Protein AF-X1TEZ3-F1 (afdb_monomer)

Structure (mmCIF, N/CA/C/O backbone):
data_AF-X1TEZ3-F1
#
_entry.id   AF-X1TEZ3-F1
#
loop_
_atom_site.group_PDB
_atom_site.id
_atom_site.type_symbol
_atom_site.label_atom_id
_atom_site.label_alt_id
_atom_site.label_comp_id
_atom_site.label_asym_id
_atom_site.label_entity_id
_atom_site.label_seq_id
_atom_site.pdbx_PDB_ins_code
_atom_site.Cartn_x
_atom_site.Cartn_y
_atom_site.Cartn_z
_atom_site.occupancy
_atom_site.B_iso_or_equiv
_atom_site.auth_seq_id
_atom_site.auth_comp_id
_atom_site.auth_asym_id
_atom_site.auth_atom_id
_atom_site.pdbx_PDB_model_num
ATOM 1 N N . VAL A 1 1 ? 23.294 18.735 -3.664 1.00 48.38 1 VAL A N 1
ATOM 2 C CA . VAL A 1 1 ? 22.226 18.093 -2.854 1.00 48.38 1 VAL A CA 1
ATOM 3 C C . VAL A 1 1 ? 21.000 17.880 -3.742 1.00 48.38 1 VAL A C 1
ATOM 5 O O . VAL A 1 1 ? 19.938 18.431 -3.508 1.00 48.38 1 VAL A O 1
ATOM 8 N N . THR A 1 2 ? 21.175 17.142 -4.838 1.00 45.38 2 THR A N 1
ATOM 9 C CA . THR A 1 2 ? 20.219 17.129 -5.967 1.00 45.38 2 THR A CA 1
ATOM 10 C C . THR A 1 2 ? 19.923 15.716 -6.470 1.00 45.38 2 THR A C 1
ATOM 12 O O . THR A 1 2 ? 18.931 15.515 -7.156 1.00 45.38 2 THR A O 1
ATOM 15 N N . ALA A 1 3 ? 20.740 14.729 -6.088 1.00 38.91 3 ALA A N 1
ATOM 16 C CA . ALA A 1 3 ? 20.562 13.334 -6.480 1.00 38.91 3 ALA A CA 1
ATOM 17 C C . ALA A 1 3 ? 19.466 12.624 -5.662 1.00 38.91 3 ALA A C 1
ATOM 19 O O . ALA A 1 3 ? 18.687 11.870 -6.234 1.00 38.91 3 ALA A O 1
ATOM 20 N N . ASP A 1 4 ? 19.325 12.922 -4.364 1.00 45.62 4 ASP A N 1
ATOM 21 C CA . ASP A 1 4 ? 18.337 12.249 -3.501 1.00 45.62 4 ASP A CA 1
ATOM 22 C C . ASP A 1 4 ? 16.882 12.527 -3.907 1.00 45.62 4 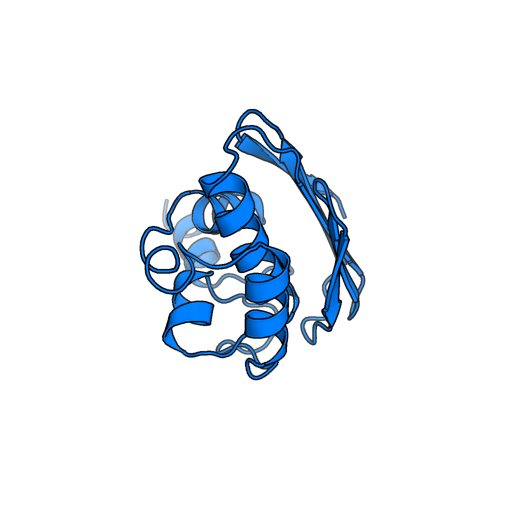ASP A C 1
ATOM 24 O O . ASP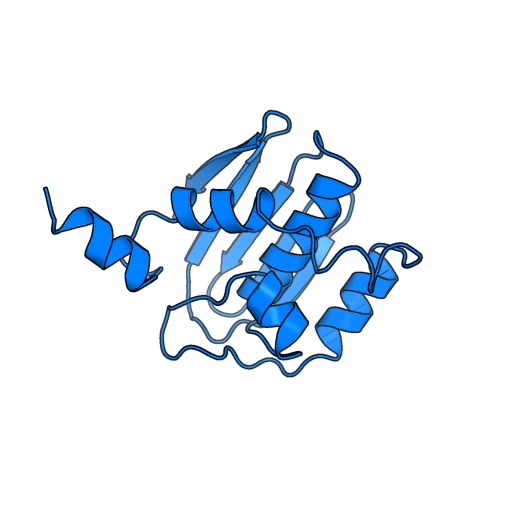 A 1 4 ? 16.037 11.638 -3.849 1.00 45.62 4 ASP A O 1
ATOM 28 N N . LEU A 1 5 ? 16.579 13.734 -4.397 1.00 46.03 5 LEU A N 1
ATOM 29 C CA . LEU A 1 5 ? 15.232 14.108 -4.856 1.00 46.03 5 LEU A CA 1
ATOM 30 C C . LEU A 1 5 ? 14.811 13.370 -6.140 1.00 46.03 5 LEU A C 1
ATOM 32 O O . LEU A 1 5 ? 13.621 13.122 -6.336 1.00 46.03 5 LEU A O 1
ATOM 36 N N . ALA A 1 6 ? 15.768 12.977 -6.989 1.00 45.66 6 ALA A N 1
ATOM 37 C CA . ALA A 1 6 ? 15.490 12.266 -8.238 1.00 45.66 6 ALA A CA 1
ATOM 38 C C . ALA A 1 6 ? 15.042 10.812 -7.995 1.00 45.66 6 ALA A C 1
ATOM 40 O O . ALA A 1 6 ? 14.150 10.320 -8.688 1.00 45.66 6 ALA A O 1
ATOM 41 N N . PHE A 1 7 ? 15.579 10.145 -6.965 1.00 45.88 7 PHE A N 1
ATOM 42 C CA . PHE A 1 7 ? 15.159 8.788 -6.591 1.00 45.88 7 PHE A CA 1
ATOM 43 C C . PHE A 1 7 ? 13.740 8.759 -6.001 1.00 45.88 7 PHE A C 1
ATOM 45 O O . PHE A 1 7 ? 12.961 7.859 -6.322 1.00 45.88 7 PHE A O 1
ATOM 52 N N . TYR A 1 8 ? 13.357 9.782 -5.225 1.00 49.09 8 TYR A N 1
ATOM 53 C CA . TYR A 1 8 ? 11.986 9.922 -4.714 1.00 49.09 8 TYR A CA 1
ATOM 54 C C . TYR A 1 8 ? 10.952 10.162 -5.819 1.00 49.09 8 TYR A C 1
ATOM 56 O O . TYR A 1 8 ? 9.819 9.692 -5.709 1.00 49.09 8 TYR A O 1
ATOM 64 N N . ALA A 1 9 ? 11.336 10.853 -6.895 1.00 52.59 9 ALA A N 1
ATOM 65 C CA . ALA A 1 9 ? 10.467 11.061 -8.050 1.00 52.59 9 ALA A CA 1
ATOM 66 C C . ALA A 1 9 ? 10.280 9.778 -8.878 1.00 52.59 9 ALA A C 1
ATOM 68 O O . ALA A 1 9 ? 9.203 9.548 -9.433 1.00 52.59 9 ALA A O 1
ATOM 69 N N . TYR A 1 10 ? 11.305 8.921 -8.943 1.00 58.75 10 TYR A N 1
ATOM 70 C CA . TYR A 1 10 ? 11.254 7.723 -9.777 1.00 58.75 10 TYR A CA 1
ATOM 71 C C . TYR A 1 10 ? 10.468 6.566 -9.140 1.00 58.75 10 TYR A C 1
ATOM 73 O O . TYR A 1 10 ? 9.891 5.770 -9.874 1.00 58.75 10 TYR A O 1
ATOM 81 N N . ARG A 1 11 ? 10.338 6.512 -7.803 1.00 68.12 11 ARG A N 1
ATOM 82 C CA . ARG A 1 11 ? 9.553 5.492 -7.068 1.00 68.12 11 ARG A CA 1
ATOM 83 C C . ARG A 1 11 ? 9.925 4.041 -7.409 1.00 68.12 11 ARG A C 1
ATOM 85 O O . ARG A 1 11 ? 9.057 3.179 -7.370 1.00 68.12 11 ARG A O 1
ATOM 92 N N . ASP A 1 12 ? 11.173 3.749 -7.769 1.00 79.81 12 ASP A N 1
ATOM 93 C CA . ASP A 1 12 ? 11.586 2.355 -7.962 1.00 79.81 12 ASP A CA 1
ATOM 94 C C . ASP A 1 12 ? 11.733 1.655 -6.609 1.00 79.81 12 ASP A C 1
ATOM 96 O O . ASP A 1 12 ? 12.752 1.765 -5.919 1.00 79.81 12 ASP A O 1
ATOM 100 N N . MET A 1 13 ? 10.691 0.913 -6.248 1.00 87.38 13 MET A N 1
ATOM 101 C CA . MET A 1 13 ? 10.592 0.232 -4.966 1.00 87.38 13 MET A CA 1
ATOM 102 C C . MET A 1 13 ? 11.562 -0.952 -4.850 1.00 87.38 13 MET A C 1
ATOM 104 O O . MET A 1 13 ? 11.688 -1.533 -3.774 1.00 87.38 13 MET A O 1
ATOM 108 N N . GLN A 1 14 ? 12.274 -1.336 -5.912 1.00 85.81 14 GLN A N 1
ATOM 109 C CA . GLN A 1 14 ? 13.332 -2.335 -5.789 1.00 85.81 14 GLN A CA 1
ATOM 110 C C . GLN A 1 14 ? 14.573 -1.781 -5.088 1.00 85.81 14 GLN A C 1
ATOM 112 O O . GLN A 1 14 ? 15.214 -2.501 -4.326 1.00 85.81 14 GLN A O 1
ATOM 117 N N . SER A 1 15 ? 14.927 -0.528 -5.368 1.00 82.50 15 SER A N 1
ATOM 118 C CA . SER A 1 15 ? 16.214 0.052 -4.974 1.00 82.50 15 SER A CA 1
ATOM 119 C C . SER A 1 15 ? 16.101 1.186 -3.959 1.00 82.50 15 SER A C 1
ATOM 121 O O . SER A 1 15 ? 17.116 1.581 -3.390 1.00 82.50 15 SER A O 1
ATOM 123 N N . CYS A 1 16 ? 14.906 1.746 -3.746 1.00 83.50 16 CYS A N 1
ATOM 124 C CA . CYS A 1 16 ? 14.719 2.878 -2.842 1.00 83.50 16 CYS A CA 1
ATOM 125 C C . CYS A 1 16 ? 14.264 2.464 -1.435 1.00 83.50 16 CYS A C 1
ATOM 127 O O . CYS A 1 16 ? 13.729 1.380 -1.203 1.00 83.50 16 CYS A O 1
ATOM 129 N N . ASP A 1 17 ? 14.426 3.386 -0.488 1.00 88.50 17 ASP A N 1
ATOM 130 C CA . ASP A 1 17 ? 13.773 3.304 0.814 1.00 88.50 17 ASP A CA 1
ATOM 131 C C . ASP A 1 17 ? 12.258 3.514 0.653 1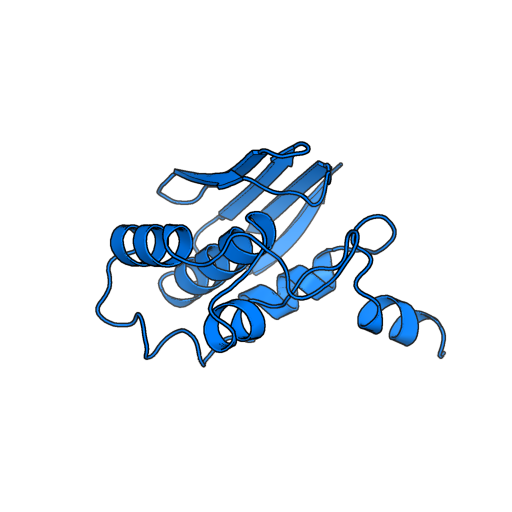.00 88.50 17 ASP A C 1
ATOM 133 O O . ASP A 1 17 ? 11.813 4.521 0.099 1.00 88.50 17 ASP A O 1
ATOM 137 N N . TRP A 1 18 ? 11.456 2.566 1.138 1.00 93.19 18 TRP A N 1
ATOM 138 C CA . TRP A 1 18 ? 9.996 2.623 1.043 1.00 93.19 18 TRP A CA 1
ATOM 139 C C . TRP A 1 18 ? 9.385 3.604 2.045 1.00 93.19 18 TRP A C 1
ATOM 141 O O . TRP A 1 18 ? 8.267 4.076 1.828 1.00 93.19 18 TRP A O 1
ATOM 151 N N . ARG A 1 19 ? 10.077 3.915 3.151 1.00 93.31 19 ARG A N 1
ATOM 152 C CA . ARG A 1 19 ? 9.496 4.671 4.274 1.00 93.31 19 ARG A CA 1
ATOM 153 C C . ARG A 1 19 ? 8.921 6.024 3.839 1.00 93.31 19 ARG A C 1
ATOM 155 O O . ARG A 1 19 ? 7.796 6.317 4.246 1.00 93.31 19 ARG A O 1
ATOM 162 N N . PRO A 1 20 ? 9.585 6.827 2.982 1.00 89.94 20 PRO A N 1
ATOM 163 C CA . PRO A 1 20 ? 9.021 8.102 2.536 1.00 89.94 20 PRO A CA 1
ATOM 164 C C . PRO A 1 20 ? 7.778 7.940 1.653 1.00 89.94 20 PRO A C 1
ATOM 166 O O . PRO A 1 20 ? 6.831 8.713 1.799 1.00 89.94 20 PRO A O 1
ATOM 169 N N . PHE A 1 21 ? 7.737 6.910 0.798 1.00 91.00 21 PHE A N 1
ATOM 170 C CA . PHE A 1 21 ? 6.552 6.579 -0.001 1.00 91.00 21 PHE A CA 1
ATOM 171 C C . PHE A 1 21 ? 5.372 6.191 0.896 1.00 91.00 21 PHE A C 1
ATOM 173 O O . PHE A 1 21 ? 4.281 6.736 0.742 1.00 91.00 21 PHE A O 1
ATOM 180 N N . ILE A 1 22 ? 5.600 5.281 1.850 1.00 92.75 22 ILE A N 1
ATOM 181 C CA . ILE A 1 22 ? 4.562 4.768 2.755 1.00 92.75 22 ILE A CA 1
ATOM 182 C C . ILE A 1 22 ? 4.028 5.894 3.637 1.00 92.75 22 ILE A C 1
ATOM 184 O O . ILE A 1 22 ? 2.818 6.032 3.804 1.00 92.75 22 ILE A O 1
ATOM 188 N N . LYS A 1 23 ? 4.927 6.728 4.172 1.00 90.06 23 LYS A N 1
ATOM 189 C CA . LYS A 1 23 ? 4.547 7.894 4.967 1.00 90.06 23 LYS A CA 1
ATOM 190 C C . LYS A 1 23 ? 3.627 8.817 4.167 1.00 90.06 23 LYS A C 1
ATOM 192 O O . LYS A 1 23 ? 2.562 9.177 4.654 1.00 90.06 23 LYS A O 1
ATOM 197 N N . ALA A 1 24 ? 3.984 9.130 2.919 1.00 89.31 24 ALA A N 1
ATOM 198 C CA . ALA A 1 24 ? 3.127 9.925 2.043 1.00 89.31 24 ALA A CA 1
ATOM 199 C C . ALA A 1 24 ? 1.766 9.251 1.785 1.00 89.31 24 ALA A C 1
ATOM 201 O O . ALA A 1 24 ? 0.740 9.913 1.931 1.00 89.31 24 ALA A O 1
ATOM 202 N N .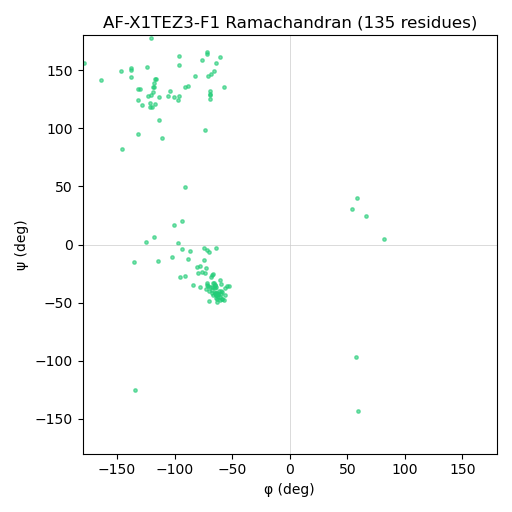 ALA A 1 25 ? 1.749 7.948 1.488 1.00 89.50 25 ALA A N 1
ATOM 203 C CA . ALA A 1 25 ? 0.527 7.199 1.193 1.00 89.50 25 ALA A CA 1
ATOM 204 C C . ALA A 1 25 ? -0.471 7.214 2.361 1.00 89.50 25 ALA A C 1
ATOM 206 O O . ALA A 1 25 ? -1.677 7.368 2.156 1.00 89.50 25 ALA A O 1
ATOM 207 N N . VAL A 1 26 ? 0.033 7.094 3.590 1.00 85.81 26 VAL A N 1
ATOM 208 C CA . VAL A 1 26 ? -0.788 7.034 4.805 1.00 85.81 26 VAL A CA 1
ATOM 209 C C . VAL A 1 26 ? -1.183 8.424 5.315 1.00 85.81 26 VAL A C 1
ATOM 211 O O . VAL A 1 26 ? -2.283 8.576 5.841 1.00 85.81 26 VAL A O 1
ATOM 214 N N . GLU A 1 27 ? -0.325 9.440 5.174 1.00 80.56 27 GLU A N 1
ATOM 215 C CA . GLU A 1 27 ? -0.559 10.775 5.752 1.00 80.56 27 GLU A CA 1
ATOM 216 C C . GLU A 1 27 ? -1.291 11.755 4.818 1.00 80.56 27 GLU A C 1
ATOM 218 O O . GLU A 1 27 ? -1.947 12.673 5.309 1.00 80.56 27 GLU A O 1
ATOM 223 N N . ARG A 1 28 ? -1.181 11.618 3.487 1.00 68.25 28 ARG A N 1
ATOM 224 C CA . ARG A 1 28 ? -1.568 12.687 2.537 1.00 68.25 28 ARG A CA 1
ATOM 225 C C . ARG A 1 28 ? -2.936 12.543 1.856 1.00 68.25 28 ARG A C 1
ATOM 227 O O . ARG A 1 28 ? -3.167 13.245 0.878 1.00 68.25 28 ARG A O 1
ATOM 234 N N . ASN A 1 29 ? -3.862 11.707 2.335 1.00 62.84 29 ASN A N 1
ATOM 235 C CA . ASN A 1 29 ? -5.083 11.388 1.571 1.00 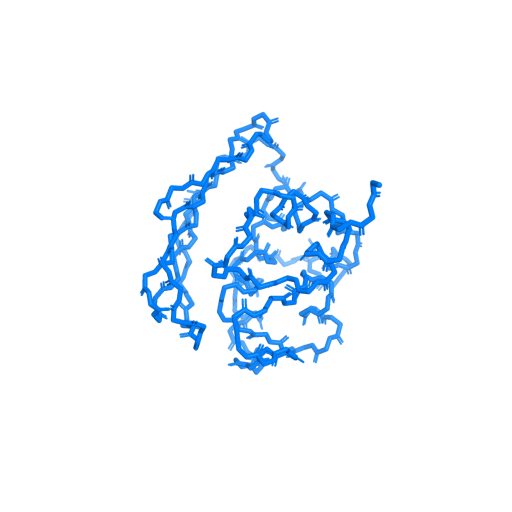62.84 29 ASN A CA 1
ATOM 236 C C . ASN A 1 29 ? -6.414 11.935 2.131 1.00 62.84 29 ASN A C 1
ATOM 238 O O . ASN A 1 29 ? -7.098 11.237 2.879 1.00 62.84 29 ASN A O 1
ATOM 242 N N . PRO A 1 30 ? -6.851 13.141 1.705 1.00 55.38 30 PRO A N 1
ATOM 243 C CA . PRO A 1 30 ? -8.208 13.641 1.938 1.00 55.38 30 PRO A CA 1
ATOM 244 C C . PRO A 1 30 ? -9.213 13.366 0.795 1.00 55.38 30 PRO A C 1
ATOM 246 O O . PRO A 1 30 ? -10.388 13.678 0.964 1.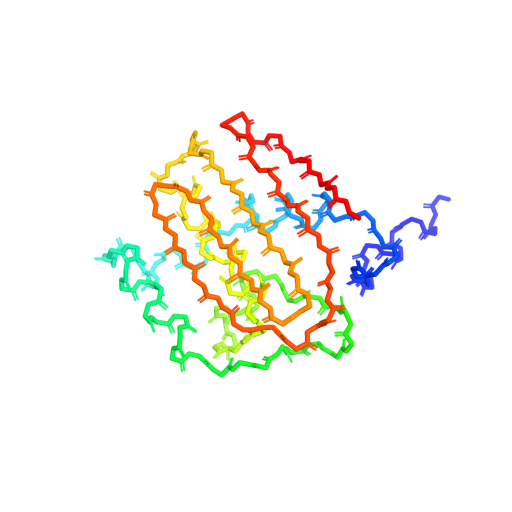00 55.38 30 PRO A O 1
ATOM 249 N N . VAL A 1 31 ? -8.818 12.779 -0.346 1.00 53.03 31 VAL A N 1
ATOM 250 C CA . VAL A 1 31 ? -9.714 12.667 -1.527 1.00 53.03 31 VAL A CA 1
ATOM 251 C C . VAL A 1 31 ? -10.462 11.326 -1.617 1.00 53.03 31 VAL A C 1
ATOM 253 O O . VAL A 1 31 ? -11.599 11.290 -2.079 1.00 53.03 31 VAL A O 1
ATOM 256 N N . SER A 1 32 ? -9.918 10.229 -1.079 1.00 51.94 32 SER A N 1
ATOM 257 C CA . SER A 1 32 ? -10.609 8.924 -1.045 1.00 51.94 32 SER A CA 1
ATOM 258 C C . SER A 1 32 ? -11.733 8.842 -0.002 1.00 51.94 32 SER A C 1
ATOM 260 O O . SER A 1 32 ? -12.570 7.948 -0.068 1.00 51.94 32 SER A O 1
ATOM 262 N N . VAL A 1 33 ? -11.792 9.801 0.924 1.00 56.31 33 VAL A N 1
ATOM 263 C CA . VAL A 1 33 ? -12.681 9.810 2.098 1.00 56.31 33 VAL A CA 1
ATOM 264 C C . VAL A 1 33 ? -14.135 10.011 1.704 1.00 56.31 33 VAL A C 1
ATOM 266 O O . VAL A 1 33 ? -14.984 9.237 2.120 1.00 56.31 33 VAL A O 1
ATOM 269 N N . GLN A 1 34 ? -14.434 10.999 0.855 1.00 61.78 34 GLN A N 1
ATOM 270 C CA . GLN A 1 34 ? -15.822 11.343 0.521 1.00 61.78 34 GLN A CA 1
ATOM 271 C C . GLN A 1 34 ? -16.530 10.228 -0.259 1.00 61.78 34 GLN A C 1
ATOM 273 O O . GLN A 1 34 ? -17.722 10.006 -0.069 1.00 61.78 34 GLN A O 1
ATOM 278 N N . MET A 1 35 ? -15.798 9.486 -1.097 1.00 62.94 35 MET A N 1
ATOM 279 C CA . MET A 1 35 ? -16.355 8.364 -1.863 1.00 62.94 35 MET A CA 1
ATOM 280 C C . MET A 1 35 ? -16.658 7.128 -1.006 1.00 62.94 35 MET A C 1
ATOM 282 O O . MET A 1 35 ? -17.441 6.265 -1.416 1.00 62.94 35 MET A O 1
ATOM 286 N N . VAL A 1 36 ? -16.035 7.020 0.171 1.00 69.62 36 VAL A N 1
ATOM 287 C CA . VAL A 1 36 ? -16.117 5.826 1.020 1.00 69.62 36 VAL A CA 1
ATOM 288 C C . VAL A 1 36 ? -16.588 6.102 2.442 1.00 69.62 36 VAL A C 1
ATOM 290 O O . VAL A 1 36 ? -16.657 5.160 3.223 1.00 69.62 36 VAL A O 1
ATOM 293 N N . ASP A 1 37 ? -16.931 7.339 2.797 1.00 72.88 37 ASP A N 1
ATOM 294 C CA . ASP A 1 37 ? -17.205 7.753 4.181 1.00 72.88 37 ASP A CA 1
ATOM 295 C C . ASP A 1 37 ? -18.315 6.916 4.842 1.00 72.88 37 ASP A C 1
ATOM 297 O O . ASP A 1 37 ? -18.199 6.497 5.990 1.00 72.88 37 ASP A O 1
ATOM 301 N N . SER A 1 38 ? -19.341 6.549 4.067 1.00 79.62 38 SER A N 1
ATOM 302 C CA . SER A 1 38 ? -20.454 5.696 4.502 1.00 79.62 38 SER A CA 1
ATOM 303 C C . SER A 1 38 ? -20.209 4.186 4.365 1.00 79.62 38 SER A C 1
ATOM 305 O O . SER A 1 38 ? -21.043 3.394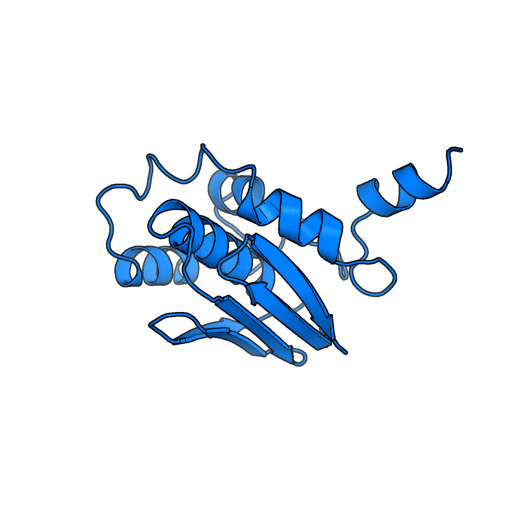 4.799 1.00 79.62 38 SER A O 1
ATOM 307 N N . LYS A 1 39 ? -19.090 3.761 3.765 1.00 87.88 39 LYS A N 1
ATOM 308 C CA . LYS A 1 39 ? -18.769 2.348 3.511 1.00 87.88 39 LYS A CA 1
ATOM 309 C C . LYS A 1 39 ? -18.028 1.728 4.693 1.00 87.88 39 LYS A C 1
ATOM 311 O O . LYS A 1 39 ? -17.048 2.286 5.187 1.00 87.88 39 LYS A O 1
ATOM 316 N N . SER A 1 40 ? -18.398 0.519 5.091 1.00 93.06 40 SER A N 1
ATOM 317 C CA . SER A 1 40 ? -17.579 -0.350 5.946 1.00 93.06 40 SER A CA 1
ATOM 318 C C . SER A 1 40 ? -16.236 -0.695 5.281 1.00 93.06 40 SER A C 1
ATOM 320 O O . SER A 1 40 ? -16.083 -0.575 4.065 1.00 93.06 40 SER A O 1
ATOM 322 N N . LEU A 1 41 ? -15.244 -1.141 6.062 1.00 93.44 41 LEU A N 1
ATOM 323 C CA . LEU A 1 41 ? -13.953 -1.566 5.496 1.00 93.44 41 LEU A CA 1
ATOM 324 C C . LEU A 1 41 ? -14.111 -2.723 4.496 1.00 93.44 41 LEU A C 1
ATOM 326 O O . LEU A 1 41 ? -13.428 -2.737 3.479 1.00 93.44 41 LEU A O 1
ATOM 330 N N . GLU A 1 42 ? -15.069 -3.624 4.723 1.00 95.31 42 GLU A N 1
ATOM 331 C CA . GLU A 1 42 ? -15.396 -4.709 3.790 1.00 95.31 42 GLU A CA 1
ATOM 332 C C . GLU A 1 42 ? -15.978 -4.202 2.466 1.00 95.31 42 GLU A C 1
ATOM 334 O O . GLU A 1 42 ? -15.710 -4.754 1.401 1.00 95.31 42 GLU A O 1
ATOM 339 N N . GLU A 1 43 ? -16.786 -3.144 2.502 1.00 95.25 43 GLU A N 1
ATOM 340 C CA . GLU A 1 43 ? -17.305 -2.514 1.285 1.00 95.25 43 GLU A CA 1
ATOM 341 C C . GLU A 1 43 ? -16.217 -1.757 0.524 1.00 95.25 43 GLU A C 1
ATOM 343 O O . GLU A 1 43 ? -16.214 -1.775 -0.706 1.00 95.25 43 GLU A O 1
ATOM 348 N N . VAL A 1 44 ? -15.277 -1.129 1.237 1.00 94.31 44 VAL A N 1
ATOM 349 C CA . VAL A 1 44 ? -14.081 -0.530 0.628 1.00 94.31 44 VAL A CA 1
ATOM 350 C C . VAL A 1 44 ? -13.223 -1.609 -0.021 1.00 94.31 44 VAL A C 1
ATOM 352 O O . VAL A 1 44 ? -12.831 -1.456 -1.173 1.00 94.31 44 VAL A O 1
ATOM 355 N N . TYR A 1 45 ? -12.969 -2.719 0.672 1.00 96.94 45 TYR A N 1
ATOM 356 C CA . TYR A 1 45 ? -12.202 -3.832 0.123 1.00 96.94 45 TYR A CA 1
ATOM 357 C C . TYR A 1 45 ? -12.850 -4.399 -1.146 1.00 96.94 45 TYR A C 1
ATOM 359 O O . TYR A 1 45 ? -12.182 -4.518 -2.173 1.00 96.94 45 TYR A O 1
ATOM 367 N N . ARG A 1 46 ? -14.168 -4.641 -1.127 1.00 96.75 46 ARG A N 1
ATOM 368 C CA . ARG A 1 46 ? -14.924 -5.071 -2.316 1.00 96.75 46 ARG A CA 1
ATOM 369 C C . ARG A 1 46 ? -14.829 -4.074 -3.470 1.00 96.75 46 ARG A C 1
ATOM 371 O O . ARG A 1 46 ? -14.652 -4.486 -4.611 1.00 96.75 46 ARG A O 1
ATOM 378 N N . TRP A 1 47 ? -14.901 -2.776 -3.188 1.00 94.31 47 TRP A N 1
ATOM 379 C CA . TRP A 1 47 ? -14.709 -1.737 -4.201 1.00 94.31 47 TRP A CA 1
ATOM 380 C C . TRP A 1 47 ? -13.300 -1.778 -4.818 1.00 94.31 47 TRP A C 1
ATOM 382 O O . TRP A 1 47 ? -13.165 -1.728 -6.039 1.00 94.31 47 TRP A O 1
ATOM 392 N N . LEU A 1 48 ? -12.253 -1.972 -4.011 1.00 95.50 48 LEU A N 1
ATOM 393 C CA . LEU A 1 48 ? -10.876 -2.127 -4.503 1.00 95.50 48 LEU A CA 1
ATOM 394 C C . LEU A 1 48 ? -10.688 -3.395 -5.352 1.00 95.50 48 LEU A C 1
ATOM 396 O O . LEU A 1 48 ? -9.921 -3.390 -6.318 1.00 95.50 48 LEU A O 1
ATOM 400 N N . GLN A 1 49 ? -11.391 -4.481 -5.022 1.00 97.06 49 GLN A N 1
ATOM 401 C CA . GLN A 1 49 ? -11.375 -5.708 -5.823 1.00 97.06 49 GLN A CA 1
ATOM 402 C C . GLN A 1 49 ? -12.041 -5.535 -7.195 1.00 97.06 49 GLN A C 1
ATOM 404 O O . GLN A 1 49 ? -11.676 -6.239 -8.131 1.00 97.06 49 GLN A O 1
ATOM 409 N N . GLN A 1 50 ? -12.983 -4.598 -7.329 1.00 96.19 50 GLN A N 1
ATOM 410 C CA . GLN A 1 50 ? -13.664 -4.303 -8.595 1.00 96.19 50 GLN A CA 1
ATOM 411 C C . GLN A 1 50 ? -12.849 -3.403 -9.533 1.00 96.19 50 GLN A C 1
ATOM 413 O O . GLN A 1 50 ? -13.117 -3.379 -10.732 1.00 96.19 50 GLN A O 1
ATOM 418 N N . MET A 1 51 ? -11.860 -2.669 -9.016 1.00 95.44 51 MET A N 1
ATOM 419 C CA . MET A 1 51 ? -10.943 -1.883 -9.844 1.00 95.44 51 MET A CA 1
ATOM 420 C C . MET A 1 51 ? -10.076 -2.783 -10.719 1.00 95.44 51 MET A C 1
ATOM 422 O O . MET A 1 51 ? -9.655 -3.861 -10.289 1.00 95.44 51 MET A O 1
ATOM 426 N N . GLN A 1 52 ? -9.684 -2.287 -11.891 1.00 95.94 52 GLN A N 1
ATOM 427 C CA . GLN A 1 52 ? -8.693 -2.968 -12.717 1.00 95.94 52 GLN A CA 1
ATOM 428 C C . GLN A 1 52 ? -7.387 -3.171 -11.921 1.00 95.94 52 GLN A C 1
ATOM 430 O O . GLN A 1 52 ? -6.942 -2.299 -11.172 1.00 95.94 52 GLN A O 1
ATOM 435 N N . SER A 1 53 ? -6.804 -4.367 -12.020 1.00 95.88 53 SER A N 1
ATOM 436 C CA . SER A 1 53 ? -5.594 -4.755 -11.276 1.00 95.88 53 SER A CA 1
ATOM 437 C C . SER A 1 53 ? -4.322 -4.443 -12.063 1.00 95.88 53 SER A C 1
ATOM 439 O O . SER A 1 53 ? -3.475 -5.308 -12.263 1.00 95.88 53 SER A O 1
ATOM 441 N N . VAL A 1 54 ? -4.230 -3.215 -12.576 1.00 96.31 54 VAL A N 1
ATOM 442 C CA . VAL A 1 54 ? -3.099 -2.735 -13.376 1.00 96.31 54 VAL A CA 1
ATOM 443 C C . VAL A 1 54 ? -2.664 -1.379 -12.834 1.00 96.31 54 VAL A C 1
ATOM 445 O O . VAL A 1 54 ? -3.467 -0.454 -12.731 1.00 96.31 54 VAL A O 1
ATOM 448 N N . SER A 1 55 ? -1.391 -1.259 -12.470 1.00 96.75 55 SER A N 1
ATOM 449 C CA . SER A 1 55 ? -0.806 0.026 -12.083 1.00 96.75 55 SER A CA 1
ATOM 450 C C . SER A 1 55 ? -0.714 0.956 -13.291 1.00 96.75 55 SER A C 1
ATOM 452 O O . SER A 1 55 ? -0.425 0.510 -14.399 1.00 96.75 55 SER A O 1
ATOM 454 N N . ILE A 1 56 ? -0.877 2.260 -13.067 1.00 95.38 56 ILE A N 1
ATOM 455 C CA . ILE A 1 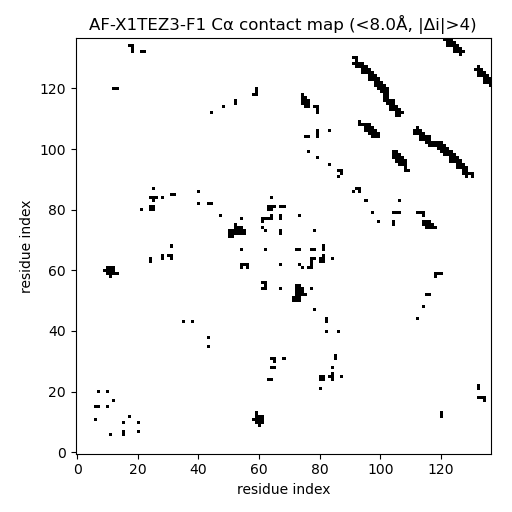56 ? -0.588 3.292 -14.080 1.00 95.38 56 ILE A CA 1
ATOM 456 C C . ILE A 1 56 ? 0.920 3.478 -14.329 1.00 95.38 56 ILE A C 1
ATOM 458 O O . ILE A 1 56 ? 1.316 4.266 -15.186 1.00 95.38 56 ILE A O 1
ATOM 462 N N . TYR A 1 57 ? 1.764 2.786 -13.559 1.00 93.69 57 TYR A N 1
ATOM 463 C CA . TYR A 1 57 ? 3.209 2.802 -13.700 1.00 93.69 57 TYR A CA 1
ATOM 464 C C . TYR A 1 57 ? 3.750 1.415 -14.047 1.00 93.69 57 TYR A C 1
ATOM 466 O O . TYR A 1 57 ? 3.432 0.415 -13.395 1.00 93.69 57 TYR A O 1
ATOM 474 N N . ASP A 1 58 ? 4.666 1.383 -15.011 1.00 89.94 58 ASP A N 1
ATOM 475 C CA . ASP A 1 58 ? 5.413 0.183 -15.373 1.00 89.94 58 ASP A CA 1
ATOM 476 C C . ASP A 1 58 ? 6.455 -0.213 -14.317 1.00 89.94 58 ASP A C 1
ATOM 478 O O . ASP A 1 58 ? 6.860 0.567 -13.444 1.00 89.94 58 ASP A O 1
ATOM 482 N N . GLY A 1 59 ? 6.925 -1.458 -14.423 1.00 91.31 59 GLY A N 1
ATOM 483 C CA . GLY A 1 59 ? 7.970 -2.004 -13.565 1.00 91.31 59 GLY A CA 1
ATOM 484 C C . GLY A 1 59 ? 7.576 -1.981 -12.090 1.00 91.31 59 GLY A C 1
ATOM 485 O O . GLY A 1 59 ? 6.417 -2.191 -11.734 1.00 91.31 59 GLY A O 1
ATOM 486 N N . LYS A 1 60 ? 8.549 -1.706 -11.219 1.00 93.62 60 LYS A N 1
ATOM 487 C CA . LYS A 1 60 ? 8.398 -1.749 -9.754 1.00 93.62 60 LYS A CA 1
ATOM 488 C C . LYS A 1 60 ? 8.030 -0.406 -9.131 1.00 93.62 60 LYS A C 1
ATOM 490 O O . LYS A 1 60 ? 8.214 -0.198 -7.935 1.00 93.62 60 LYS A O 1
ATOM 495 N N . ARG A 1 61 ? 7.497 0.501 -9.947 1.00 93.69 61 ARG A N 1
ATOM 496 C CA . ARG A 1 61 ? 6.981 1.794 -9.505 1.00 93.69 61 ARG A CA 1
ATOM 497 C C . ARG A 1 61 ? 5.569 1.648 -8.963 1.00 93.69 61 ARG A C 1
ATOM 499 O O . ARG A 1 61 ? 4.813 0.831 -9.482 1.00 93.69 61 ARG A O 1
ATOM 506 N N . LEU A 1 62 ? 5.223 2.430 -7.943 1.00 94.44 62 LEU A N 1
ATOM 507 C CA . LEU A 1 62 ? 3.896 2.399 -7.327 1.00 94.44 62 LEU A CA 1
ATOM 508 C C . LEU A 1 62 ? 3.163 3.734 -7.469 1.00 94.44 62 LEU A C 1
ATOM 510 O O . LEU A 1 62 ? 3.745 4.808 -7.269 1.00 94.44 62 LEU A O 1
ATOM 514 N N . ALA A 1 63 ? 1.872 3.651 -7.765 1.00 93.62 63 ALA A N 1
ATOM 515 C CA . ALA A 1 63 ? 0.913 4.736 -7.650 1.00 93.62 63 ALA A CA 1
ATOM 516 C C . ALA A 1 63 ? 0.617 5.046 -6.177 1.00 93.62 63 ALA A C 1
ATOM 518 O O . ALA A 1 63 ? 0.607 4.155 -5.324 1.00 93.62 63 ALA A O 1
ATOM 519 N N . GLN A 1 64 ? 0.398 6.323 -5.871 1.00 92.75 64 GLN A N 1
ATOM 520 C CA . GLN A 1 64 ? -0.096 6.752 -4.567 1.00 92.75 64 GLN A CA 1
ATOM 521 C C . GLN A 1 64 ? -1.605 6.472 -4.460 1.00 92.75 64 GLN A C 1
ATOM 523 O O . GLN A 1 64 ? -2.280 6.319 -5.481 1.00 92.75 64 GLN A O 1
ATOM 528 N N . PRO A 1 65 ? -2.164 6.378 -3.241 1.00 93.00 65 PRO A N 1
ATOM 529 C CA . PRO A 1 65 ? -3.565 5.997 -3.082 1.00 93.00 65 PRO A CA 1
ATOM 530 C C . PRO A 1 65 ? -4.584 6.933 -3.750 1.00 93.00 65 PRO A C 1
ATOM 532 O O . PRO A 1 65 ? -5.637 6.468 -4.182 1.00 93.00 65 PRO A O 1
ATOM 535 N N . ASP A 1 66 ? -4.287 8.229 -3.857 1.00 89.38 66 ASP A N 1
ATOM 536 C CA . ASP A 1 66 ? -5.098 9.194 -4.605 1.00 89.38 66 ASP A CA 1
ATOM 537 C C . ASP A 1 66 ? -5.110 8.880 -6.101 1.00 89.38 66 ASP A C 1
ATOM 539 O O . ASP A 1 66 ? -6.168 8.913 -6.719 1.00 89.38 66 ASP A O 1
ATOM 543 N N . GLU A 1 67 ? -3.967 8.513 -6.682 1.00 91.88 67 GLU A N 1
ATOM 544 C CA . GLU A 1 67 ? -3.884 8.089 -8.083 1.00 91.88 67 GLU A CA 1
ATOM 545 C C . GLU A 1 67 ? -4.723 6.822 -8.316 1.00 91.88 67 GLU A C 1
ATOM 547 O O . GLU A 1 67 ? -5.520 6.782 -9.251 1.00 91.88 67 GLU A O 1
ATOM 552 N N . VAL A 1 68 ? -4.628 5.824 -7.428 1.00 93.62 68 VAL A N 1
ATOM 553 C CA . VAL A 1 68 ? -5.444 4.596 -7.515 1.00 93.62 68 VAL A CA 1
ATOM 554 C C . VAL A 1 68 ? -6.938 4.920 -7.480 1.00 93.62 68 VAL A C 1
ATOM 556 O O . VAL A 1 68 ? -7.706 4.423 -8.306 1.00 93.62 68 VAL A O 1
ATOM 559 N N . ALA A 1 69 ? -7.359 5.772 -6.541 1.00 91.12 69 ALA A N 1
ATOM 560 C CA . ALA A 1 69 ? -8.756 6.164 -6.398 1.00 91.12 69 ALA A CA 1
ATOM 561 C C . ALA A 1 69 ? -9.257 6.991 -7.597 1.00 91.12 69 ALA A C 1
ATOM 563 O O . ALA A 1 69 ? -10.351 6.733 -8.093 1.00 91.12 69 ALA A O 1
ATOM 564 N N . ASN A 1 70 ? -8.456 7.946 -8.080 1.00 90.06 70 ASN A N 1
ATOM 565 C CA . ASN A 1 70 ? -8.826 8.855 -9.166 1.00 90.06 70 ASN A CA 1
ATOM 566 C C . ASN A 1 70 ? -8.908 8.148 -10.524 1.00 90.06 70 ASN A C 1
ATOM 568 O O . ASN A 1 70 ? -9.813 8.436 -11.305 1.00 90.06 70 ASN A O 1
ATOM 572 N N . TYR A 1 71 ? -7.981 7.232 -10.814 1.00 93.00 71 TYR A N 1
ATOM 573 C CA . TYR A 1 71 ? -7.968 6.493 -12.080 1.00 93.00 71 TYR A CA 1
ATOM 574 C C . TYR A 1 71 ? -8.801 5.205 -12.039 1.00 93.00 71 TYR A C 1
ATOM 576 O O . TYR A 1 71 ? -9.063 4.620 -13.088 1.00 93.00 71 TYR A O 1
ATOM 584 N N . GLY A 1 72 ? -9.220 4.746 -10.854 1.00 93.50 72 GLY A N 1
ATOM 585 C CA . GLY A 1 72 ? -10.015 3.523 -10.700 1.00 93.50 72 GLY A CA 1
ATOM 586 C C . GLY A 1 72 ? -9.258 2.243 -11.075 1.00 93.50 72 GLY A C 1
ATOM 587 O O . GLY A 1 72 ? -9.874 1.239 -11.440 1.00 93.50 72 GLY A O 1
ATOM 588 N N . THR A 1 73 ? -7.927 2.273 -11.002 1.00 97.25 73 THR A N 1
ATOM 589 C CA . THR A 1 73 ? -7.041 1.152 -11.332 1.00 97.25 73 THR A CA 1
ATOM 590 C C . THR A 1 73 ? -5.805 1.176 -10.440 1.00 97.25 73 THR A C 1
ATOM 592 O O . THR A 1 73 ? -5.353 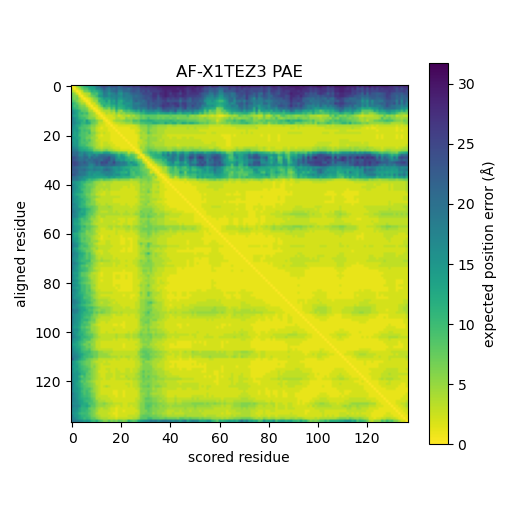2.240 -10.020 1.00 97.25 73 THR A O 1
ATOM 595 N N . GLY A 1 74 ? -5.247 0.005 -10.150 1.00 97.12 74 GLY A N 1
ATOM 596 C CA . GLY A 1 74 ? -3.997 -0.110 -9.407 1.00 97.12 74 GLY A CA 1
ATOM 597 C C . GLY A 1 74 ? -3.549 -1.553 -9.224 1.00 97.12 74 GLY A C 1
ATOM 598 O O . GLY A 1 74 ? -4.353 -2.483 -9.249 1.00 97.12 74 GLY A O 1
ATOM 599 N N . ASP A 1 75 ? -2.257 -1.750 -9.017 1.00 98.38 75 ASP A N 1
ATOM 600 C CA . ASP A 1 75 ? -1.707 -3.025 -8.566 1.00 98.38 75 ASP A CA 1
ATOM 601 C C . ASP A 1 75 ? -2.213 -3.386 -7.154 1.00 98.38 75 ASP A C 1
ATOM 603 O O . ASP A 1 75 ? -2.582 -2.512 -6.364 1.00 98.38 75 ASP A O 1
ATOM 607 N N . GLY A 1 76 ? -2.215 -4.676 -6.802 1.00 98.31 76 GLY A N 1
ATOM 608 C CA . GLY A 1 76 ? -2.646 -5.138 -5.481 1.00 98.31 76 GLY A CA 1
ATOM 609 C C . GLY A 1 76 ? -1.916 -4.480 -4.310 1.00 98.31 76 GLY A C 1
ATOM 610 O O . GLY A 1 76 ? -2.545 -4.181 -3.295 1.00 98.31 76 GLY A O 1
ATOM 611 N N . LEU A 1 77 ? -0.624 -4.175 -4.454 1.00 97.94 77 LEU A N 1
ATOM 612 C CA . LEU A 1 77 ? 0.131 -3.466 -3.421 1.00 97.94 77 LEU A CA 1
ATOM 613 C C . LEU A 1 77 ? -0.344 -2.016 -3.250 1.00 97.94 77 LEU A C 1
ATOM 615 O O . LEU A 1 77 ? -0.463 -1.516 -2.133 1.00 97.94 77 LEU A O 1
ATOM 619 N N . GLU A 1 78 ? -0.668 -1.345 -4.348 1.00 97.19 78 GLU A N 1
ATOM 620 C CA . GLU A 1 78 ? -1.170 0.032 -4.336 1.00 97.19 78 GLU A CA 1
ATOM 621 C C . GLU A 1 78 ? -2.565 0.087 -3.695 1.00 97.19 78 GLU A C 1
ATOM 623 O O . GLU A 1 78 ? -2.836 0.935 -2.840 1.00 97.19 78 GLU A O 1
ATOM 628 N N . LYS A 1 79 ? -3.424 -0.889 -4.024 1.00 97.56 79 LYS A N 1
ATOM 629 C CA . LYS A 1 79 ? -4.739 -1.083 -3.393 1.00 97.56 79 LYS A CA 1
ATOM 630 C C . LYS A 1 79 ? -4.617 -1.363 -1.893 1.00 97.56 79 LYS A C 1
ATOM 632 O O . LYS A 1 79 ? -5.390 -0.811 -1.108 1.00 97.56 79 LYS A O 1
ATOM 637 N N . ALA A 1 80 ? -3.633 -2.161 -1.474 1.00 97.69 80 ALA A N 1
ATOM 638 C CA . ALA A 1 80 ? -3.360 -2.399 -0.059 1.00 97.69 80 ALA A CA 1
ATOM 639 C C . ALA A 1 80 ? -2.957 -1.104 0.666 1.00 97.69 80 ALA A C 1
ATOM 641 O O . ALA A 1 80 ? -3.476 -0.828 1.747 1.00 97.69 80 ALA A O 1
ATOM 642 N N . PHE A 1 81 ? -2.106 -0.265 0.068 1.00 96.31 81 PHE A N 1
ATOM 643 C CA . PHE A 1 81 ? -1.758 1.035 0.653 1.00 96.31 81 PHE A CA 1
ATOM 644 C C . PHE A 1 81 ? -2.952 1.992 0.741 1.00 96.31 81 PHE A C 1
ATOM 646 O O . PHE A 1 81 ? -3.085 2.692 1.747 1.00 96.31 81 PHE A O 1
ATOM 653 N N . LEU A 1 82 ? -3.854 1.984 -0.244 1.00 95.31 82 LEU A N 1
ATOM 654 C CA . LEU A 1 82 ? -5.104 2.746 -0.183 1.00 95.31 82 LEU A CA 1
ATOM 655 C C . LEU A 1 82 ? -6.033 2.254 0.935 1.00 95.31 82 LEU A C 1
ATOM 657 O O . LEU A 1 82 ? -6.591 3.058 1.683 1.00 95.31 82 LEU A O 1
ATOM 661 N N . LEU A 1 83 ? -6.163 0.941 1.122 1.00 95.50 83 LEU A N 1
ATOM 662 C CA . LEU A 1 83 ? -6.926 0.414 2.251 1.00 95.50 83 LEU A CA 1
ATOM 663 C C . LEU A 1 83 ? -6.270 0.784 3.593 1.00 95.50 83 LEU A C 1
ATOM 665 O O . LEU A 1 83 ? -6.963 1.203 4.521 1.00 95.50 83 LEU A O 1
ATOM 669 N N . ALA A 1 84 ? -4.941 0.696 3.692 1.00 95.44 84 ALA A N 1
ATOM 670 C CA . ALA A 1 84 ? -4.196 1.078 4.890 1.00 95.44 84 ALA A CA 1
ATOM 671 C C . ALA A 1 84 ? -4.399 2.554 5.259 1.00 95.44 84 ALA A C 1
ATOM 673 O O . ALA A 1 84 ? -4.597 2.864 6.437 1.00 95.44 84 ALA A O 1
ATOM 674 N N . SER A 1 85 ? -4.389 3.460 4.274 1.00 93.00 85 SER A N 1
ATOM 675 C CA . SER A 1 85 ? -4.617 4.887 4.517 1.00 93.00 85 SER A CA 1
ATOM 676 C C . SER A 1 85 ? -6.024 5.140 5.065 1.00 93.00 85 SER A C 1
ATOM 678 O O . SER A 1 85 ? -6.177 5.877 6.037 1.00 93.00 85 SER A O 1
ATOM 680 N N . ILE A 1 86 ? -7.045 4.464 4.523 1.00 92.44 86 ILE A N 1
ATOM 681 C CA . ILE A 1 86 ? -8.433 4.557 5.008 1.00 92.44 86 ILE A CA 1
ATOM 682 C C . ILE A 1 86 ? -8.552 4.010 6.440 1.00 92.44 86 ILE A C 1
ATOM 684 O O . ILE A 1 86 ? -9.187 4.630 7.297 1.00 92.44 86 ILE A O 1
ATOM 688 N N . ILE A 1 87 ? -7.910 2.874 6.738 1.00 93.31 87 ILE A N 1
ATOM 689 C CA . ILE A 1 87 ? -7.887 2.295 8.090 1.00 93.31 87 ILE A CA 1
ATOM 690 C C . ILE A 1 87 ? -7.250 3.271 9.087 1.00 93.31 87 ILE A C 1
ATOM 692 O O . ILE A 1 87 ? -7.821 3.517 10.151 1.00 93.31 87 ILE A O 1
ATOM 696 N N . ARG A 1 88 ? -6.087 3.845 8.753 1.00 91.00 88 ARG A N 1
ATOM 697 C CA . ARG A 1 88 ? -5.373 4.808 9.609 1.00 91.00 88 ARG A CA 1
ATOM 698 C C . ARG A 1 88 ? -6.153 6.095 9.796 1.00 91.00 88 ARG A C 1
ATOM 700 O O . ARG A 1 88 ? -6.167 6.629 10.894 1.00 91.00 88 ARG A O 1
ATOM 707 N N . GLN A 1 89 ? -6.845 6.572 8.774 1.00 89.38 89 GLN A N 1
ATOM 708 C CA . GLN A 1 89 ? -7.689 7.747 8.916 1.00 89.38 89 GLN A CA 1
ATOM 709 C C . GLN A 1 89 ? -8.843 7.513 9.898 1.00 89.38 89 GLN A C 1
ATOM 711 O O . GLN A 1 89 ? -9.089 8.339 10.773 1.00 89.38 89 GLN A O 1
ATOM 716 N N . ARG A 1 90 ? -9.531 6.370 9.785 1.00 89.19 90 ARG A N 1
ATOM 717 C CA . ARG A 1 90 ? -10.653 6.009 10.671 1.00 89.19 90 ARG A CA 1
ATOM 718 C C . ARG A 1 90 ? -10.203 5.596 12.067 1.00 89.19 90 ARG A C 1
ATOM 720 O O . ARG A 1 90 ? -10.980 5.626 13.017 1.00 89.19 90 ARG A O 1
ATOM 727 N N . SER A 1 91 ? -8.971 5.126 12.203 1.00 91.50 91 SER A N 1
ATOM 728 C CA . SER A 1 91 ? -8.390 4.677 13.465 1.00 91.50 91 SER A CA 1
ATOM 729 C C . SER A 1 91 ? -6.892 5.001 13.493 1.00 91.50 91 SER A C 1
ATOM 731 O O . SER A 1 91 ? -6.071 4.111 13.251 1.00 91.50 91 SER A O 1
ATOM 733 N N . PRO A 1 92 ? -6.516 6.249 13.842 1.00 91.25 92 PRO A N 1
ATOM 734 C CA . PRO A 1 92 ? -5.136 6.754 13.769 1.00 91.25 92 PRO A CA 1
ATOM 735 C C . PRO A 1 92 ? -4.112 6.073 14.669 1.00 91.25 92 PRO A C 1
ATOM 737 O O . PRO A 1 92 ? -2.945 6.438 14.634 1.00 91.25 92 PRO A O 1
ATOM 740 N N . GLN A 1 93 ? -4.524 5.118 15.496 1.00 94.44 93 GLN A N 1
ATOM 741 C CA . GLN A 1 93 ? -3.638 4.326 16.351 1.00 94.44 93 GLN A CA 1
ATOM 742 C C . GLN A 1 93 ? -3.683 2.834 16.008 1.00 94.44 93 GLN A C 1
ATOM 744 O O . GLN A 1 93 ? -3.107 2.020 16.721 1.00 94.44 93 GLN A O 1
ATOM 749 N N . GLN A 1 94 ? -4.376 2.444 14.936 1.00 95.00 94 GLN A N 1
ATOM 750 C CA . GLN A 1 94 ? -4.411 1.046 14.530 1.00 95.00 94 GLN A CA 1
ATOM 751 C C . GLN A 1 94 ? -3.035 0.623 14.010 1.00 95.00 94 GLN A C 1
ATOM 753 O O . GLN A 1 94 ? -2.453 1.305 13.162 1.00 95.00 94 GLN A O 1
ATOM 758 N N . ASP A 1 95 ? -2.547 -0.491 14.553 1.00 97.19 95 ASP A N 1
ATOM 759 C CA . ASP A 1 95 ? -1.366 -1.201 14.074 1.00 97.19 95 ASP A CA 1
ATOM 760 C C . ASP A 1 95 ? -1.684 -1.845 12.722 1.00 97.19 95 ASP A C 1
ATOM 762 O O . ASP A 1 95 ? -2.742 -2.465 12.568 1.00 97.19 95 ASP A O 1
ATOM 766 N N . ILE A 1 96 ? -0.802 -1.663 11.738 1.00 97.94 96 ILE A N 1
ATOM 767 C CA . ILE A 1 96 ? -0.972 -2.234 10.399 1.00 97.94 96 ILE A CA 1
ATOM 768 C C . ILE A 1 96 ? 0.317 -2.908 9.959 1.00 97.94 96 ILE A C 1
ATOM 770 O O . ILE A 1 96 ? 1.394 -2.313 10.028 1.00 97.94 96 ILE A O 1
ATOM 774 N N . ARG A 1 97 ? 0.191 -4.122 9.424 1.00 98.50 97 ARG A N 1
ATOM 775 C CA . ARG A 1 97 ? 1.261 -4.822 8.714 1.00 98.50 97 ARG A CA 1
ATOM 776 C C . ARG A 1 97 ? 0.847 -5.088 7.280 1.00 98.50 97 ARG A C 1
ATOM 778 O O . ARG A 1 97 ? -0.278 -5.513 7.041 1.00 98.50 97 ARG A O 1
ATOM 785 N N . ILE A 1 98 ? 1.748 -4.846 6.340 1.00 98.62 98 ILE A N 1
ATOM 786 C CA . ILE A 1 98 ? 1.581 -5.235 4.941 1.00 98.62 98 ILE A CA 1
ATOM 787 C C . ILE A 1 98 ? 2.751 -6.139 4.589 1.00 98.62 98 ILE A C 1
ATOM 789 O O . ILE A 1 98 ? 3.903 -5.716 4.654 1.00 98.62 98 ILE A O 1
ATOM 793 N N . THR A 1 99 ? 2.449 -7.374 4.219 1.00 98.62 99 THR A N 1
ATOM 794 C CA . THR A 1 99 ? 3.430 -8.333 3.722 1.00 98.62 99 THR A CA 1
ATOM 795 C C . THR A 1 99 ? 3.230 -8.472 2.224 1.00 98.62 99 THR A C 1
ATOM 797 O O . THR A 1 99 ? 2.114 -8.697 1.766 1.00 98.62 99 THR A O 1
ATOM 800 N N . VAL A 1 100 ? 4.310 -8.315 1.471 1.00 98.00 100 VAL A N 1
ATOM 801 C CA . VAL A 1 100 ? 4.368 -8.533 0.029 1.00 98.00 100 VAL A CA 1
ATOM 802 C C . VAL A 1 100 ? 5.350 -9.665 -0.204 1.00 98.00 100 VAL A C 1
ATOM 804 O O . VAL A 1 100 ? 6.515 -9.544 0.184 1.00 98.00 100 VAL A O 1
ATOM 807 N N . ASP A 1 101 ? 4.894 -10.742 -0.827 1.00 97.75 101 ASP A N 1
ATOM 808 C CA . ASP A 1 101 ? 5.740 -11.854 -1.245 1.00 97.75 101 ASP A CA 1
ATOM 809 C C . ASP A 1 101 ? 5.437 -12.226 -2.697 1.00 97.75 101 ASP A C 1
ATOM 811 O O . ASP A 1 101 ? 4.513 -12.979 -2.992 1.00 97.75 101 ASP A O 1
ATOM 815 N N . ASN A 1 102 ? 6.236 -11.672 -3.611 1.00 96.31 102 ASN A N 1
ATOM 816 C CA . ASN A 1 102 ? 6.057 -11.747 -5.057 1.00 96.31 102 ASN A CA 1
ATOM 817 C C . ASN A 1 102 ? 4.698 -11.203 -5.517 1.00 96.31 102 ASN A C 1
ATOM 819 O O . ASN A 1 102 ? 4.568 -9.998 -5.745 1.00 96.31 102 ASN A O 1
ATOM 823 N N . ASP A 1 103 ? 3.735 -12.099 -5.709 1.00 97.62 103 ASP A N 1
ATOM 824 C CA . ASP A 1 103 ? 2.398 -11.840 -6.214 1.00 97.62 103 ASP A CA 1
ATOM 825 C C . ASP A 1 103 ? 1.330 -11.825 -5.119 1.00 97.62 103 ASP A C 1
ATOM 827 O O . ASP A 1 103 ? 0.227 -11.356 -5.382 1.00 97.62 103 ASP A O 1
ATOM 831 N N . ASP A 1 104 ? 1.642 -12.248 -3.893 1.00 98.31 104 ASP A N 1
ATOM 832 C CA . ASP A 1 104 ? 0.719 -12.182 -2.759 1.00 98.31 104 ASP A CA 1
ATOM 833 C C . ASP A 1 104 ? 0.975 -10.926 -1.915 1.00 98.31 104 ASP A C 1
ATOM 835 O O . ASP A 1 104 ? 2.098 -10.649 -1.480 1.00 98.31 104 ASP A O 1
ATOM 839 N N . VAL A 1 105 ? -0.083 -10.152 -1.673 1.00 98.69 105 VAL A N 1
ATOM 840 C CA . VAL A 1 105 ? -0.075 -8.991 -0.778 1.00 98.69 105 VAL A CA 1
ATOM 841 C C . VAL A 1 105 ? -1.113 -9.202 0.309 1.00 98.69 105 VAL A C 1
ATOM 843 O O . VAL A 1 105 ? -2.308 -9.299 0.028 1.00 98.69 105 VAL A O 1
ATOM 846 N N . VAL A 1 106 ? -0.674 -9.175 1.564 1.00 98.81 106 VAL A N 1
ATOM 847 C CA . VAL A 1 106 ? -1.539 -9.328 2.734 1.00 98.81 106 VAL A CA 1
ATOM 848 C C . VAL A 1 106 ? -1.448 -8.088 3.611 1.00 98.81 106 VAL A C 1
ATOM 850 O O . VAL A 1 106 ? -0.391 -7.787 4.162 1.00 98.81 106 VAL A O 1
ATOM 853 N N . LEU A 1 107 ? -2.570 -7.392 3.791 1.00 98.56 107 LEU A N 1
ATOM 854 C CA . LEU A 1 107 ? -2.725 -6.335 4.785 1.00 98.56 107 LEU A CA 1
ATOM 855 C C . LEU A 1 107 ? -3.389 -6.908 6.035 1.00 98.56 107 LEU A C 1
ATOM 857 O O . LEU A 1 107 ? -4.505 -7.422 5.970 1.00 98.56 107 LEU A O 1
ATOM 861 N N . LYS A 1 108 ? -2.738 -6.756 7.187 1.00 98.50 108 LYS A N 1
ATOM 862 C CA . LYS A 1 108 ? -3.267 -7.096 8.510 1.00 98.50 108 LYS A CA 1
ATOM 863 C C . LYS A 1 108 ? -3.454 -5.842 9.353 1.00 98.50 108 LYS A C 1
ATOM 865 O O . LYS A 1 108 ? -2.521 -5.068 9.539 1.00 98.50 108 LYS A O 1
ATOM 870 N N . GLY A 1 109 ? -4.657 -5.683 9.886 1.00 95.12 109 GLY A N 1
ATOM 871 C CA . GLY A 1 109 ? -5.003 -4.761 10.967 1.00 95.12 109 GLY A CA 1
ATOM 872 C C . GLY A 1 109 ? -5.871 -5.514 11.972 1.00 95.12 109 GLY A C 1
ATOM 873 O O . GLY A 1 109 ? -5.513 -6.605 12.405 1.00 95.12 109 GLY A O 1
ATOM 874 N N . ARG A 1 110 ? -7.066 -4.998 12.284 1.00 94.94 110 ARG A N 1
ATOM 875 C CA . ARG A 1 110 ? -8.108 -5.791 12.970 1.00 94.94 110 ARG A CA 1
ATOM 876 C C . ARG A 1 110 ? -8.661 -6.941 12.116 1.00 94.94 110 ARG A C 1
ATOM 878 O O . ARG A 1 110 ? -9.172 -7.905 12.671 1.00 94.94 110 ARG A O 1
ATOM 885 N N . GLY A 1 111 ? -8.582 -6.812 10.792 1.00 95.81 111 GLY A N 1
ATOM 886 C CA . GLY A 1 111 ? -8.917 -7.850 9.813 1.00 95.81 111 GLY A CA 1
ATOM 887 C C . GLY A 1 111 ? -7.717 -8.192 8.927 1.00 95.81 111 GLY A C 1
ATOM 888 O O . GLY A 1 111 ? -6.660 -7.569 9.047 1.00 95.81 111 GLY A O 1
ATOM 889 N N . GLU A 1 112 ? -7.894 -9.163 8.033 1.00 98.31 112 GLU A N 1
ATOM 890 C CA . GLU A 1 112 ? -6.905 -9.571 7.030 1.00 98.31 112 GLU A CA 1
ATOM 891 C C . GLU A 1 112 ? -7.499 -9.389 5.629 1.00 98.31 112 GLU A C 1
ATOM 893 O O . GLU A 1 112 ? -8.594 -9.873 5.355 1.00 98.31 112 GLU A O 1
ATOM 898 N N . TYR A 1 113 ? -6.770 -8.707 4.747 1.00 98.62 113 TYR A N 1
ATOM 899 C CA . TYR A 1 113 ? -7.199 -8.413 3.380 1.00 98.62 113 TYR A CA 1
ATOM 900 C C . TYR A 1 113 ? -6.100 -8.811 2.405 1.00 98.62 113 TYR A C 1
ATOM 902 O O . TYR A 1 113 ? -4.933 -8.478 2.622 1.00 98.62 113 TYR A O 1
ATOM 910 N N . ARG A 1 114 ? -6.470 -9.507 1.327 1.00 98.62 114 ARG A N 1
ATOM 911 C CA . ARG A 1 114 ? -5.515 -10.041 0.349 1.00 98.62 114 ARG A CA 1
ATOM 912 C C . ARG A 1 114 ? -5.688 -9.419 -1.025 1.00 98.62 114 ARG A C 1
ATOM 914 O O . ARG A 1 114 ? -6.816 -9.192 -1.468 1.00 98.62 114 ARG A O 1
ATOM 921 N N . PHE A 1 115 ? -4.578 -9.184 -1.707 1.00 98.56 115 PHE A N 1
ATOM 922 C CA . PHE A 1 115 ? -4.538 -8.685 -3.075 1.00 98.56 115 PHE A CA 1
ATOM 923 C C . PHE A 1 115 ? -3.463 -9.427 -3.868 1.00 98.56 115 PHE A C 1
ATOM 925 O O . PHE A 1 115 ? -2.446 -9.819 -3.307 1.00 98.56 115 PHE A O 1
ATOM 932 N N . ALA A 1 116 ? -3.675 -9.570 -5.176 1.00 98.25 116 ALA A N 1
ATOM 933 C CA . ALA A 1 116 ? -2.651 -10.065 -6.089 1.00 98.25 116 ALA A CA 1
ATOM 934 C C . ALA A 1 116 ? -1.844 -8.892 -6.670 1.00 98.25 116 ALA A C 1
ATOM 936 O O . ALA A 1 116 ? -2.435 -7.890 -7.085 1.00 98.25 116 ALA A O 1
ATOM 937 N N . SER A 1 117 ? -0.519 -9.013 -6.719 1.00 97.75 117 SER A N 1
ATOM 938 C CA . SER A 1 117 ? 0.402 -8.019 -7.280 1.00 97.75 117 SER A CA 1
ATOM 939 C C . SER A 1 117 ? 1.161 -8.574 -8.483 1.00 97.75 117 SER A C 1
ATOM 941 O O . SER A 1 117 ? 1.588 -9.721 -8.500 1.00 97.75 117 SER A O 1
ATOM 943 N N . ALA A 1 118 ? 1.386 -7.739 -9.492 1.00 97.06 118 ALA A N 1
ATOM 944 C CA . ALA A 1 118 ? 2.257 -8.036 -10.626 1.00 97.06 118 ALA A CA 1
ATOM 945 C C . ALA A 1 118 ? 3.671 -7.449 -10.450 1.00 97.06 118 ALA A C 1
ATOM 947 O O . ALA A 1 118 ? 4.513 -7.575 -11.339 1.00 97.06 118 ALA A O 1
ATOM 948 N N . LYS A 1 119 ? 3.958 -6.780 -9.322 1.00 94.94 119 LYS A N 1
ATOM 949 C CA . LYS A 1 119 ? 5.219 -6.045 -9.115 1.00 94.94 119 LYS A CA 1
ATOM 950 C C . LYS A 1 119 ? 6.401 -6.956 -8.774 1.00 94.94 119 LYS A C 1
ATOM 952 O O . LYS A 1 119 ? 7.548 -6.531 -8.923 1.00 94.94 119 LYS A O 1
ATOM 957 N N . GLY A 1 120 ? 6.148 -8.190 -8.325 1.00 95.50 120 GLY A N 1
ATOM 958 C CA . GLY A 1 120 ? 7.201 -9.157 -7.991 1.00 95.50 120 GLY A CA 1
ATOM 959 C C . GLY A 1 120 ? 8.153 -8.628 -6.914 1.00 95.50 120 GLY A C 1
ATOM 960 O O . GLY A 1 120 ? 9.376 -8.746 -7.035 1.00 95.50 120 GLY A O 1
ATOM 961 N N . LEU A 1 121 ? 7.597 -7.940 -5.915 1.00 95.56 121 LEU A N 1
ATOM 962 C CA . LEU A 1 121 ? 8.339 -7.347 -4.804 1.00 95.56 121 LEU A CA 1
ATOM 963 C C . LEU A 1 121 ? 8.309 -8.293 -3.603 1.00 95.56 121 LEU A C 1
ATOM 965 O O . LEU A 1 121 ? 7.394 -9.094 -3.457 1.00 95.56 121 LEU A O 1
ATOM 969 N N . LYS A 1 122 ? 9.307 -8.187 -2.727 1.00 96.50 122 LYS A N 1
ATOM 970 C CA . LYS A 1 122 ? 9.295 -8.836 -1.415 1.00 96.50 122 LYS A CA 1
ATOM 971 C C . LYS A 1 122 ? 9.600 -7.790 -0.360 1.00 96.50 122 LYS A C 1
ATOM 973 O O . LYS A 1 122 ? 10.633 -7.124 -0.447 1.00 96.50 122 LYS A O 1
ATOM 978 N N . LYS A 1 123 ? 8.676 -7.584 0.575 1.00 96.31 123 LYS A N 1
ATOM 979 C CA . LYS A 1 123 ? 8.823 -6.596 1.646 1.00 96.31 123 LYS A CA 1
ATOM 980 C C . LYS A 1 123 ? 7.818 -6.862 2.756 1.00 96.31 123 LYS A C 1
ATOM 982 O O . LYS A 1 123 ? 6.656 -7.150 2.487 1.00 96.31 123 LYS A O 1
ATOM 987 N N . GLU A 1 124 ? 8.239 -6.667 3.993 1.00 97.62 124 GLU A N 1
ATOM 988 C CA . GLU A 1 124 ? 7.341 -6.457 5.118 1.00 97.62 124 GLU A CA 1
ATOM 989 C C . GLU A 1 124 ? 7.346 -4.977 5.494 1.00 97.62 124 GLU A C 1
ATOM 991 O O . GLU A 1 124 ? 8.402 -4.354 5.614 1.00 97.62 124 GLU A O 1
ATOM 996 N N . VAL A 1 125 ? 6.158 -4.413 5.667 1.00 97.94 125 VAL A N 1
ATOM 997 C CA . VAL A 1 125 ? 5.923 -3.040 6.103 1.00 97.94 125 VAL A CA 1
ATOM 998 C C . VAL A 1 125 ? 5.146 -3.082 7.405 1.00 97.94 125 VAL A C 1
ATOM 1000 O O . VAL A 1 125 ? 4.108 -3.736 7.492 1.00 97.94 125 VAL A O 1
ATOM 1003 N N . HIS A 1 126 ? 5.602 -2.327 8.397 1.00 98.12 126 HIS A N 1
ATOM 1004 C CA . HIS A 1 126 ? 4.896 -2.134 9.655 1.00 98.12 126 HIS A CA 1
ATOM 1005 C C . HIS A 1 126 ? 4.664 -0.644 9.897 1.00 98.12 126 HIS A C 1
ATOM 1007 O O . HIS A 1 126 ? 5.583 0.171 9.814 1.00 98.12 126 HIS A O 1
ATOM 1013 N N . ILE A 1 127 ? 3.409 -0.292 10.169 1.00 96.31 127 ILE A N 1
ATOM 1014 C CA . ILE A 1 127 ? 2.980 1.046 10.568 1.00 96.31 127 ILE A CA 1
ATOM 1015 C C . ILE A 1 127 ? 2.491 0.925 12.007 1.00 96.31 127 ILE A C 1
ATOM 1017 O O . ILE A 1 127 ? 1.429 0.354 12.269 1.00 96.31 127 ILE A O 1
ATOM 1021 N N . SER A 1 128 ? 3.281 1.450 12.939 1.00 96.31 128 SER A N 1
ATOM 1022 C CA . SER A 1 128 ? 2.967 1.367 14.363 1.00 96.31 128 SER A CA 1
ATOM 1023 C C . SER A 1 128 ? 1.787 2.275 14.741 1.00 96.31 128 SER A C 1
ATOM 1025 O O . SER A 1 128 ? 1.458 3.215 14.005 1.00 96.31 128 SER A O 1
ATOM 1027 N N . PRO A 1 129 ? 1.182 2.096 15.932 1.00 94.62 129 PRO A N 1
ATOM 1028 C CA . PRO A 1 129 ? 0.159 3.004 16.445 1.00 94.62 129 PRO A CA 1
ATOM 1029 C C . PRO A 1 129 ? 0.601 4.473 16.448 1.00 94.62 129 PRO A C 1
ATOM 1031 O O . PRO A 1 129 ? -0.196 5.349 16.119 1.00 94.62 129 PRO A O 1
ATOM 1034 N N . ALA A 1 130 ? 1.885 4.729 16.725 1.00 93.56 130 ALA A N 1
ATOM 1035 C CA . ALA A 1 130 ? 2.488 6.062 16.738 1.00 93.56 130 ALA A CA 1
ATOM 1036 C C . ALA A 1 130 ? 2.724 6.660 15.334 1.00 93.56 130 ALA A C 1
ATOM 1038 O O . ALA A 1 130 ? 3.182 7.794 15.227 1.00 93.56 130 ALA A O 1
ATOM 1039 N N . GLY A 1 131 ? 2.431 5.920 14.259 1.00 88.94 131 GLY A N 1
ATOM 1040 C CA . GLY A 1 131 ? 2.664 6.350 12.877 1.00 88.94 131 GLY A CA 1
ATOM 1041 C C . GLY A 1 131 ? 4.099 6.138 12.388 1.00 88.94 131 GLY A C 1
ATOM 1042 O O . GLY A 1 131 ? 4.425 6.517 11.265 1.00 88.94 131 GLY A O 1
ATOM 1043 N N . THR A 1 132 ? 4.961 5.511 13.193 1.00 93.88 132 THR A N 1
ATOM 1044 C CA . THR A 1 132 ? 6.313 5.143 12.760 1.00 93.88 132 THR A CA 1
ATOM 1045 C C . THR A 1 132 ? 6.231 4.034 11.720 1.00 93.88 132 THR A C 1
ATOM 1047 O O . THR A 1 132 ? 5.596 3.007 11.960 1.00 93.88 132 THR A O 1
ATOM 1050 N N . VAL A 1 133 ? 6.910 4.232 10.590 1.00 95.00 133 VAL A N 1
ATOM 1051 C CA . VAL A 1 133 ? 7.018 3.241 9.517 1.00 95.00 133 VAL A CA 1
ATOM 1052 C C . VAL A 1 133 ? 8.361 2.525 9.609 1.00 95.00 133 VAL A C 1
ATOM 1054 O O . VAL A 1 133 ? 9.416 3.167 9.595 1.00 95.00 133 VAL A O 1
ATOM 1057 N N . SER A 1 134 ? 8.328 1.198 9.636 1.00 96.00 134 SER A N 1
ATOM 1058 C CA . SER A 1 134 ? 9.495 0.335 9.462 1.00 96.00 134 SER A CA 1
ATOM 1059 C C . SER A 1 134 ? 9.260 -0.649 8.320 1.00 96.00 134 SER A C 1
ATOM 1061 O O . SER A 1 134 ? 8.124 -0.985 7.982 1.00 96.00 134 SER A O 1
ATOM 1063 N N . THR A 1 135 ? 10.351 -1.082 7.690 1.00 94.69 135 THR A N 1
ATOM 1064 C CA . THR A 1 135 ? 10.309 -2.054 6.596 1.00 94.69 135 THR A CA 1
ATOM 1065 C C . THR A 1 135 ? 11.428 -3.075 6.741 1.00 94.69 135 THR A C 1
ATOM 1067 O O . THR A 1 135 ? 12.522 -2.718 7.177 1.00 94.69 135 THR A O 1
ATOM 1070 N N . THR A 1 136 ? 11.185 -4.329 6.374 1.00 92.94 136 THR A N 1
ATOM 1071 C CA . THR A 1 136 ? 12.176 -5.421 6.398 1.00 92.94 136 THR A CA 1
ATOM 1072 C C . THR A 1 136 ? 12.052 -6.269 5.133 1.00 92.94 136 THR A C 1
ATOM 1074 O O . THR A 1 136 ? 10.972 -6.337 4.547 1.00 92.94 136 THR A O 1
ATOM 1077 N N . GLY A 1 137 ? 13.155 -6.890 4.703 1.00 81.00 137 GLY A N 1
ATOM 1078 C CA . GLY A 1 137 ? 13.240 -7.658 3.454 1.00 81.00 137 GLY A CA 1
ATOM 1079 C C . GLY A 1 137 ? 14.000 -6.926 2.365 1.00 81.00 137 GLY A C 1
ATOM 1080 O O . GLY A 1 137 ? 13.664 -5.749 2.097 1.00 81.00 137 GLY A O 1
#

Solvent-accessible surface area (backbone atoms only — not comparable to full-atom values): 7605 Å² total; per-residue (Å²): 146,64,67,72,64,53,54,68,72,60,38,44,60,84,81,50,80,58,55,67,58,53,49,47,39,50,71,69,67,77,74,64,45,80,85,40,70,90,48,53,73,68,54,48,50,53,52,56,70,71,29,49,77,47,48,95,43,72,74,49,30,71,60,48,36,62,54,28,61,74,70,48,30,24,25,20,58,35,48,46,45,35,51,50,21,54,48,36,71,78,33,69,56,54,50,36,37,38,42,33,56,41,41,46,25,40,37,36,52,100,56,78,48,79,32,64,27,87,56,63,44,61,36,38,38,39,35,42,39,89,64,52,67,50,74,47,116

Radius of gyration: 13.92 Å; Cα contacts (8 Å, |Δi|>4): 237; chains: 1; bounding box: 43×30×32 Å

Foldseek 3Di:
DPVVVVCVVQQQPVPDDCQVVLLCLQPPDPDVCVVPVVPDLVRLLVQLVPAAQDQPDPAQHADRLVRCSVVSYGHQVNSLSVSNNVVCVVQVQWKWKWFDAQQWIWIDTVDIHIGGGNRGDGKIWIQHRVRDIDIDD

Secondary structure (DSSP, 8-state):
--HHHHHHHH-BTTTS-SHHHHHHHHHS-SSHHHHHTTS-HHHHHHHHHHSBS--SS-TTB---HHHHHHHTB--HHHHHHHHHHHHHHH-TT--EEEEEEEEEEEEESSSEEEEEEEEEEEEEEEE-TT--EEEE-

Mean predicted aligned error: 5.59 Å

Nearest PDB structures (foldseek):
  3kd4-assembly1_A  TM=4.060E-01  e=1.727E-02  Parabacteroides distasonis ATCC 8503
  8glv-assembly1_Eb  TM=6.306E-01  e=6.144E-01  Chlamydomonas reinhardtii
  3isr-assembly1_B  TM=3.520E-01  e=5.011E-02  Cytophaga hutchinsonii ATCC 33406
  6g49-assembly1_A  TM=2.771E-01  e=6.144E-01  Pseudomonas aeruginosa PAO1
  6g4h-assembly1_A  TM=2.224E-01  e=7.414E-01  Pseudomonas aeruginosa PAO1

Sequence (137 aa):
VTADLAFYAYRDMQSCDWRPFIKAAVERNPVSVQMVDSKSLEEVYRWLQQMQSVSIYDGKRLAQPDEVANYGTGDGLEKAFLLASIIRQRSPQQDIRITVDNDDVVLKGRGEYRFASAKGLKKEVHISPAGTVSTTG

pLDDT: mean 88.02, std 14.97, range [38.91, 98.81]

Organism: NCBI:txid412755